Protein AF-A0A9Q9BE31-F1 (afdb_monomer_lite)

Radius of gyration: 21.06 Å; chains: 1; bounding box: 33×19×57 Å

Structure (mmCIF, N/CA/C/O backbone):
data_AF-A0A9Q9BE31-F1
#
_entry.id   AF-A0A9Q9BE31-F1
#
loop_
_atom_site.group_PDB
_atom_site.id
_atom_site.type_symbol
_atom_site.label_atom_id
_atom_site.label_alt_id
_atom_site.label_comp_id
_atom_site.label_asym_id
_atom_site.label_entity_id
_atom_site.label_seq_id
_atom_site.pdbx_PDB_ins_code
_atom_site.Cartn_x
_atom_site.Cartn_y
_atom_site.Cartn_z
_atom_site.occupancy
_atom_site.B_iso_or_equiv
_atom_site.auth_seq_id
_atom_site.auth_comp_id
_atom_site.auth_asym_id
_atom_site.auth_atom_id
_atom_site.pdbx_PDB_model_num
ATOM 1 N N . MET A 1 1 ? 8.847 -8.432 -17.486 1.00 70.12 1 MET A N 1
ATOM 2 C CA . MET A 1 1 ? 8.718 -7.454 -16.386 1.00 70.12 1 MET A CA 1
ATOM 3 C C . MET A 1 1 ? 8.946 -6.079 -16.994 1.00 70.12 1 MET A C 1
ATOM 5 O O . MET A 1 1 ? 9.921 -5.936 -17.718 1.00 70.12 1 MET A O 1
ATOM 9 N N . PHE A 1 2 ? 8.015 -5.140 -16.818 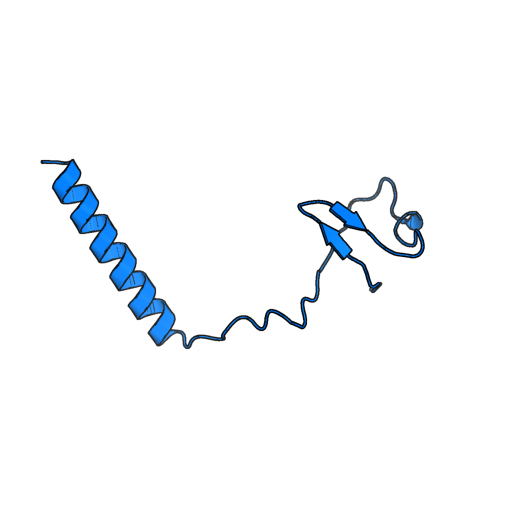1.00 79.38 2 PHE A N 1
ATOM 10 C CA . PHE A 1 2 ? 8.079 -3.784 -17.380 1.00 79.38 2 PHE A CA 1
ATOM 11 C C . PHE A 1 2 ? 8.069 -2.781 -16.224 1.00 79.38 2 PHE A C 1
ATOM 13 O O . PHE A 1 2 ? 7.315 -2.981 -15.274 1.00 79.38 2 PHE A O 1
ATOM 20 N N . ALA A 1 3 ? 8.898 -1.741 -16.303 1.00 80.50 3 ALA A N 1
ATOM 21 C CA . ALA A 1 3 ? 9.001 -0.696 -15.291 1.00 80.50 3 ALA A CA 1
ATOM 22 C C . ALA A 1 3 ? 8.928 0.676 -15.964 1.00 80.50 3 ALA A C 1
ATOM 24 O O . ALA A 1 3 ? 9.482 0.879 -17.044 1.00 80.50 3 ALA A O 1
ATOM 25 N N . THR A 1 4 ? 8.225 1.608 -15.330 1.00 84.56 4 THR A N 1
ATOM 26 C CA . THR A 1 4 ? 8.085 2.988 -15.792 1.00 84.56 4 THR A CA 1
ATOM 27 C C . THR A 1 4 ? 7.899 3.905 -14.591 1.00 84.56 4 THR A C 1
ATOM 29 O O . THR A 1 4 ? 7.502 3.446 -13.520 1.00 84.56 4 THR A O 1
ATOM 32 N N . THR A 1 5 ? 8.211 5.185 -14.763 1.00 82.25 5 THR A N 1
ATOM 33 C CA . THR A 1 5 ? 8.084 6.204 -13.724 1.00 82.25 5 THR A CA 1
ATOM 34 C C . THR A 1 5 ? 6.843 7.052 -13.972 1.00 82.25 5 THR A C 1
ATOM 36 O O . THR A 1 5 ? 6.470 7.348 -15.109 1.00 82.25 5 THR A O 1
ATOM 39 N N . GLY A 1 6 ? 6.173 7.435 -12.893 1.00 81.62 6 GLY A N 1
ATOM 40 C CA . GLY A 1 6 ? 4.912 8.156 -12.955 1.00 81.62 6 GLY A CA 1
ATOM 41 C C . GLY A 1 6 ? 4.553 8.786 -11.618 1.00 81.62 6 GLY A C 1
ATOM 42 O O . GLY A 1 6 ? 5.266 8.625 -10.632 1.00 81.62 6 GLY A O 1
ATOM 43 N N . ILE A 1 7 ? 3.444 9.512 -11.607 1.00 82.62 7 ILE A N 1
ATOM 44 C CA . ILE A 1 7 ? 2.868 10.152 -10.428 1.00 82.62 7 ILE A CA 1
ATOM 45 C C . ILE A 1 7 ? 1.625 9.365 -10.030 1.00 82.62 7 ILE A C 1
ATOM 47 O O . ILE A 1 7 ? 0.797 9.035 -10.878 1.00 82.62 7 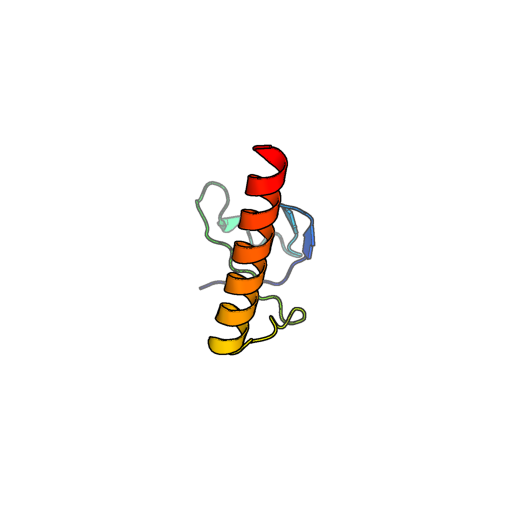ILE A O 1
ATOM 51 N N . ILE A 1 8 ? 1.473 9.088 -8.741 1.00 82.94 8 ILE A N 1
ATOM 52 C CA . ILE A 1 8 ? 0.252 8.498 -8.192 1.00 82.94 8 ILE A CA 1
ATOM 53 C C . ILE A 1 8 ? -0.530 9.608 -7.506 1.00 82.94 8 ILE A C 1
ATOM 55 O O . ILE A 1 8 ? 0.017 10.338 -6.682 1.00 82.94 8 ILE A O 1
ATOM 59 N N . GLN A 1 9 ? -1.805 9.733 -7.851 1.00 82.38 9 GLN A N 1
ATOM 60 C CA . GLN A 1 9 ? -2.730 10.661 -7.219 1.00 82.38 9 GLN A CA 1
ATOM 61 C C . GLN A 1 9 ? -4.006 9.898 -6.873 1.00 82.38 9 GLN A C 1
ATOM 63 O O . GLN A 1 9 ? -4.714 9.424 -7.762 1.00 82.38 9 GLN A O 1
ATOM 68 N N . ASP A 1 10 ? -4.271 9.761 -5.576 1.00 83.56 10 ASP A N 1
ATOM 69 C CA . ASP A 1 10 ? -5.354 8.945 -5.026 1.00 83.56 10 ASP A CA 1
ATOM 70 C C . ASP A 1 10 ? -5.295 7.494 -5.541 1.00 83.56 10 ASP A C 1
ATOM 72 O O . ASP A 1 10 ? -4.402 6.728 -5.186 1.00 83.56 10 ASP A O 1
ATOM 76 N N . ASN A 1 11 ? -6.237 7.111 -6.402 1.00 80.94 11 ASN A N 1
ATOM 77 C CA . ASN A 1 11 ? -6.329 5.796 -7.035 1.00 80.94 11 ASN A CA 1
ATOM 78 C C . ASN A 1 11 ? -5.919 5.812 -8.519 1.00 80.94 11 ASN A C 1
ATOM 80 O O . ASN A 1 11 ? -6.156 4.837 -9.234 1.00 80.94 11 ASN A O 1
ATOM 84 N N . THR A 1 12 ? -5.343 6.919 -8.991 1.00 81.44 12 THR A N 1
ATOM 85 C CA . THR A 1 12 ? -4.980 7.140 -10.393 1.00 81.44 12 THR A CA 1
ATOM 86 C C . THR A 1 12 ? -3.463 7.162 -10.560 1.00 81.44 12 THR A C 1
ATOM 88 O O . THR A 1 12 ? -2.750 7.816 -9.802 1.00 81.44 12 THR A O 1
ATOM 91 N N . VAL A 1 13 ? -2.964 6.458 -11.580 1.00 81.44 13 VAL A N 1
ATOM 92 C CA . VAL A 1 13 ? -1.537 6.415 -11.933 1.00 81.44 13 VAL A CA 1
ATOM 93 C C . VAL A 1 13 ? -1.320 7.185 -13.237 1.00 81.44 13 VAL A C 1
ATOM 95 O O . VAL A 1 13 ? -1.799 6.772 -14.291 1.00 81.44 13 VAL A O 1
ATOM 98 N N . TYR A 1 14 ? -0.585 8.294 -13.170 1.00 81.88 14 TYR A N 1
ATOM 99 C CA . TYR A 1 14 ? -0.199 9.126 -14.309 1.00 81.88 14 TYR A CA 1
ATOM 100 C C . TYR A 1 14 ? 1.218 8.781 -14.758 1.00 81.88 14 TYR A C 1
ATOM 102 O O . TYR A 1 14 ? 2.156 8.870 -13.974 1.00 81.88 14 TYR A O 1
ATOM 110 N N . ILE A 1 15 ? 1.408 8.423 -16.026 1.00 82.12 15 ILE A N 1
ATOM 111 C CA . ILE A 1 15 ? 2.725 8.074 -16.580 1.00 82.12 15 ILE A CA 1
ATOM 112 C C . ILE A 1 15 ? 2.989 8.936 -17.807 1.00 82.12 15 ILE A C 1
ATOM 114 O O . ILE A 1 15 ? 2.073 9.221 -18.577 1.00 82.12 15 ILE A O 1
ATOM 118 N N . LYS A 1 16 ? 4.242 9.365 -17.983 1.00 68.19 16 LYS A N 1
ATOM 119 C CA . LYS A 1 16 ? 4.576 10.463 -18.898 1.00 68.19 16 LYS A CA 1
ATOM 120 C C . LYS A 1 16 ? 4.440 10.132 -20.394 1.00 68.19 16 LYS A C 1
ATOM 122 O O . LYS A 1 16 ? 4.338 11.061 -21.181 1.00 68.19 16 LYS A O 1
ATOM 127 N N . ASP A 1 17 ? 4.330 8.861 -20.788 1.00 74.06 17 ASP A N 1
ATOM 128 C CA . ASP A 1 17 ? 4.494 8.461 -22.199 1.00 74.06 17 ASP A CA 1
ATOM 129 C C . ASP A 1 17 ? 3.435 7.474 -22.731 1.00 74.06 17 ASP A C 1
ATOM 131 O O . ASP A 1 17 ? 3.709 6.714 -23.657 1.00 74.06 17 ASP A O 1
ATOM 135 N N . CYS A 1 18 ? 2.232 7.428 -22.140 1.00 72.75 18 CYS A N 1
ATOM 136 C CA . CYS A 1 18 ? 1.137 6.516 -22.543 1.00 72.75 18 CYS A CA 1
ATOM 137 C C . CYS A 1 18 ? 1.550 5.030 -22.670 1.00 72.75 18 CYS A C 1
ATOM 139 O O . CYS A 1 18 ? 0.858 4.217 -23.274 1.00 72.75 18 CYS A O 1
ATOM 141 N N . VAL A 1 19 ? 2.667 4.629 -22.057 1.00 79.56 19 VAL A N 1
ATOM 142 C CA . VAL A 1 19 ? 3.238 3.274 -22.159 1.00 79.56 19 VAL A CA 1
ATOM 143 C C . VAL A 1 19 ? 2.341 2.186 -21.572 1.00 79.56 19 VAL A C 1
ATOM 145 O O . VAL A 1 19 ? 2.593 1.000 -21.793 1.00 79.56 19 VAL A O 1
ATOM 148 N N . LEU A 1 20 ? 1.301 2.567 -20.824 1.00 80.88 20 LEU A N 1
ATOM 149 C CA . LEU A 1 20 ? 0.278 1.639 -20.357 1.00 80.88 20 LEU A CA 1
ATOM 150 C C . LEU A 1 20 ? -0.786 1.313 -21.410 1.00 80.88 20 LEU A C 1
ATOM 152 O O . LEU A 1 20 ? -1.484 0.316 -21.236 1.00 80.88 20 LEU A O 1
ATOM 156 N N . ASP A 1 21 ? -0.870 2.057 -22.517 1.00 85.94 21 ASP A N 1
ATOM 157 C CA . ASP A 1 21 ? -1.887 1.839 -23.553 1.00 85.94 21 ASP A CA 1
ATOM 158 C C . ASP A 1 21 ? -1.808 0.443 -24.170 1.00 85.94 21 ASP A C 1
ATOM 160 O O . ASP A 1 21 ? -2.827 -0.158 -24.515 1.00 85.94 21 ASP A O 1
ATOM 164 N N . GLN A 1 22 ? -0.604 -0.129 -24.231 1.00 85.25 22 GLN A N 1
ATOM 165 C CA . GLN A 1 22 ? -0.389 -1.507 -24.682 1.00 85.25 22 GLN A CA 1
ATOM 166 C C . GLN A 1 22 ? -1.088 -2.562 -23.796 1.00 85.25 22 GLN A C 1
ATOM 168 O O . GLN A 1 22 ? -1.233 -3.716 -24.205 1.00 85.25 22 GLN A O 1
ATOM 173 N N . TYR A 1 23 ? -1.528 -2.184 -22.591 1.00 86.00 23 TYR A N 1
ATOM 174 C CA . TYR A 1 23 ? -2.246 -3.038 -21.645 1.00 86.00 23 TYR A CA 1
ATOM 175 C C . TYR A 1 23 ? -3.743 -2.708 -21.534 1.00 86.00 23 TYR A C 1
ATOM 177 O O . TYR A 1 23 ? -4.437 -3.342 -20.737 1.00 86.00 23 TYR A O 1
ATOM 185 N N . ASN A 1 24 ? -4.271 -1.776 -22.335 1.00 85.44 24 ASN A N 1
ATOM 186 C CA . ASN A 1 24 ? -5.695 -1.438 -22.322 1.00 85.44 24 ASN A CA 1
ATOM 187 C C . ASN A 1 24 ? -6.571 -2.685 -22.548 1.00 85.44 24 ASN A C 1
ATOM 189 O O . ASN A 1 24 ? -6.312 -3.514 -23.422 1.00 85.44 24 ASN A O 1
ATOM 193 N N . GLY A 1 25 ? -7.602 -2.846 -21.710 1.00 86.88 25 GLY A N 1
ATOM 194 C CA . GLY A 1 25 ? -8.487 -4.017 -21.721 1.00 86.88 25 GLY A CA 1
ATOM 195 C C . GLY A 1 25 ? -7.899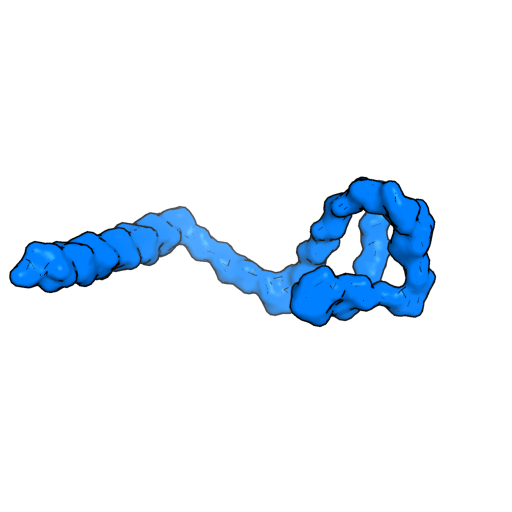 -5.290 -21.094 1.00 86.88 25 GLY A C 1
ATOM 196 O O . GLY A 1 25 ? -8.563 -6.327 -21.097 1.00 86.88 25 GLY A O 1
ATOM 197 N N . ARG A 1 26 ? -6.681 -5.243 -20.535 1.00 87.12 26 ARG A N 1
ATOM 198 C CA . ARG A 1 26 ? -6.044 -6.374 -19.842 1.00 87.12 26 ARG A CA 1
ATOM 199 C C . ARG A 1 26 ? -6.029 -6.154 -18.331 1.00 87.12 26 ARG A C 1
ATOM 201 O O . ARG A 1 26 ? -5.870 -5.037 -17.851 1.00 87.12 26 ARG A O 1
ATOM 208 N N . LYS A 1 27 ? -6.148 -7.243 -17.565 1.00 87.75 27 LYS A N 1
ATOM 209 C CA . LYS A 1 27 ? -5.880 -7.215 -16.120 1.00 87.75 27 LYS A CA 1
ATOM 210 C C . LYS A 1 27 ? -4.371 -7.135 -15.902 1.00 87.75 27 LYS A C 1
ATOM 212 O O . LYS A 1 27 ? -3.639 -7.978 -16.416 1.00 87.75 27 LYS A O 1
ATOM 217 N N . VAL A 1 28 ? -3.927 -6.151 -15.129 1.00 82.81 28 VAL A N 1
ATOM 218 C CA . VAL A 1 28 ? -2.517 -5.942 -14.784 1.00 82.81 28 VAL A CA 1
ATOM 219 C C . VAL A 1 28 ? -2.352 -5.806 -13.274 1.00 82.81 28 VAL A C 1
ATOM 221 O O . VAL A 1 28 ? -3.271 -5.371 -12.583 1.00 82.81 28 VAL A O 1
ATOM 224 N N . ILE A 1 29 ? -1.180 -6.190 -12.771 1.00 84.50 29 ILE A N 1
ATOM 225 C CA . ILE A 1 29 ? -0.740 -5.908 -11.402 1.00 84.50 29 ILE A CA 1
ATOM 226 C C . ILE A 1 2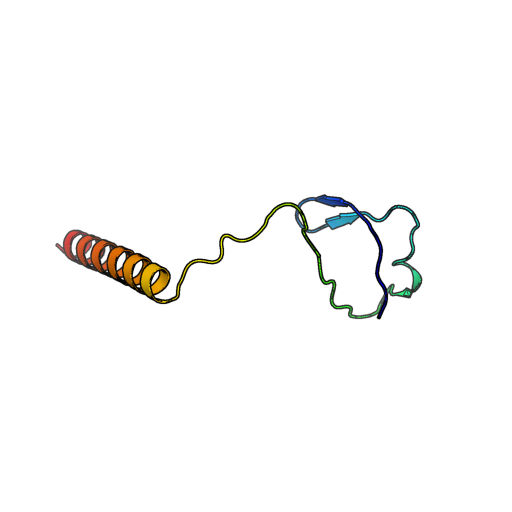9 ? 0.278 -4.776 -11.507 1.00 84.50 29 ILE A C 1
ATOM 228 O O . ILE A 1 29 ? 1.259 -4.907 -12.239 1.00 84.50 29 ILE A O 1
ATOM 232 N N . ILE A 1 30 ? 0.029 -3.671 -10.807 1.00 81.81 30 ILE A N 1
ATOM 233 C CA . ILE A 1 30 ? 0.937 -2.523 -10.755 1.00 81.81 30 ILE A CA 1
ATOM 234 C C . ILE A 1 30 ? 1.664 -2.582 -9.415 1.00 81.81 30 ILE A C 1
ATOM 236 O O . ILE A 1 30 ? 1.033 -2.547 -8.361 1.00 81.81 30 ILE A O 1
ATOM 240 N N . THR A 1 31 ? 2.988 -2.691 -9.464 1.00 81.19 31 THR A N 1
ATOM 241 C CA . THR A 1 31 ? 3.849 -2.615 -8.283 1.00 81.19 31 THR A CA 1
ATOM 242 C C . THR A 1 31 ? 4.482 -1.237 -8.249 1.00 81.19 31 THR A C 1
ATOM 244 O O . THR A 1 31 ? 5.146 -0.836 -9.202 1.00 81.19 31 THR A O 1
ATOM 247 N N . ILE A 1 32 ? 4.252 -0.519 -7.157 1.00 78.38 32 ILE A N 1
ATOM 248 C CA . ILE A 1 32 ? 4.797 0.814 -6.928 1.00 78.38 32 ILE A CA 1
ATOM 249 C C . ILE A 1 32 ? 6.024 0.647 -6.040 1.00 78.38 32 ILE A C 1
ATOM 251 O O . ILE A 1 32 ? 5.932 0.052 -4.967 1.00 78.38 32 ILE A O 1
ATOM 255 N N . LEU A 1 33 ? 7.164 1.138 -6.517 1.00 74.00 33 LEU A N 1
ATOM 256 C CA . LEU A 1 33 ? 8.395 1.222 -5.742 1.00 74.00 33 LEU A CA 1
ATOM 257 C C . LEU A 1 33 ? 8.480 2.655 -5.220 1.00 74.00 33 LEU A C 1
ATOM 259 O O . LEU A 1 33 ? 8.822 3.565 -5.968 1.00 74.00 33 LEU A O 1
ATOM 263 N N . ASP A 1 34 ? 8.058 2.853 -3.975 1.00 68.81 34 ASP A N 1
ATOM 264 C CA . ASP A 1 34 ? 8.261 4.109 -3.258 1.00 68.81 34 ASP A CA 1
ATOM 265 C C . ASP A 1 34 ? 9.650 4.044 -2.612 1.00 68.81 34 ASP A C 1
ATOM 267 O O . ASP A 1 34 ? 9.880 3.234 -1.712 1.00 68.81 34 ASP A O 1
ATOM 271 N N . GLU A 1 35 ? 10.595 4.8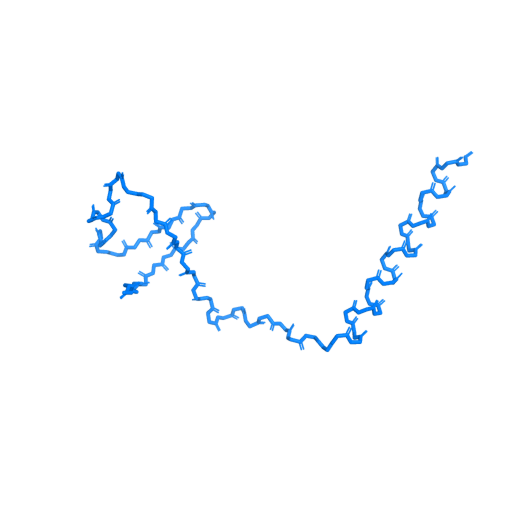15 -3.150 1.00 61.78 35 GLU A N 1
ATOM 272 C CA . GLU A 1 35 ? 11.968 4.883 -2.635 1.00 61.78 35 GLU A CA 1
ATOM 273 C C . GLU A 1 35 ? 12.093 5.855 -1.445 1.00 61.78 35 GLU A C 1
ATOM 275 O O . GLU A 1 35 ? 13.061 5.754 -0.692 1.00 61.78 35 GLU A O 1
ATOM 280 N N . ASP A 1 36 ? 11.109 6.740 -1.227 1.00 60.62 36 ASP A N 1
ATOM 281 C CA . ASP A 1 36 ? 11.186 7.827 -0.239 1.00 60.62 36 ASP A CA 1
ATOM 282 C C . ASP A 1 36 ? 10.415 7.533 1.060 1.00 60.62 36 ASP A C 1
ATOM 284 O O . ASP A 1 36 ? 10.784 8.045 2.118 1.00 60.62 36 ASP A O 1
ATOM 288 N N . ASN A 1 37 ? 9.408 6.653 1.042 1.00 56.59 37 ASN A N 1
ATOM 289 C CA . ASN A 1 37 ? 8.824 6.099 2.270 1.00 56.59 37 ASN A CA 1
ATOM 290 C C . ASN A 1 37 ? 9.453 4.749 2.602 1.00 56.59 37 ASN A C 1
ATOM 292 O O . ASN A 1 37 ? 8.855 3.681 2.448 1.00 56.59 37 ASN A O 1
ATOM 296 N N . CYS A 1 38 ? 10.686 4.815 3.094 1.00 51.94 38 CYS A N 1
ATOM 297 C CA . CYS A 1 38 ? 11.323 3.700 3.771 1.00 51.94 38 CYS A CA 1
ATOM 298 C C . CYS A 1 38 ? 10.426 3.310 4.957 1.00 51.94 38 CYS A C 1
ATOM 300 O O . CYS A 1 38 ? 10.366 4.024 5.956 1.00 51.94 38 CYS A O 1
ATOM 302 N N . TYR A 1 39 ? 9.656 2.226 4.832 1.00 59.66 39 TYR A N 1
ATOM 303 C CA . TYR A 1 39 ? 8.947 1.665 5.975 1.00 59.66 39 TYR A CA 1
ATOM 304 C C . TYR A 1 39 ? 9.977 1.410 7.073 1.00 59.66 39 TYR A C 1
ATOM 306 O O . TYR A 1 39 ? 10.914 0.630 6.871 1.00 59.66 39 TYR A O 1
ATOM 314 N N . ASP A 1 40 ? 9.802 2.054 8.226 1.00 63.28 40 ASP A N 1
ATOM 315 C CA . ASP A 1 40 ? 10.639 1.767 9.380 1.00 63.28 40 ASP A CA 1
ATOM 316 C C . ASP A 1 40 ? 10.496 0.283 9.700 1.00 63.28 40 ASP A C 1
ATOM 318 O O . ASP A 1 40 ? 9.415 -0.229 10.012 1.00 63.28 40 ASP A O 1
ATOM 322 N N . THR A 1 41 ? 11.603 -0.440 9.559 1.00 70.94 41 THR A N 1
ATOM 323 C CA . THR A 1 41 ? 11.615 -1.868 9.834 1.00 70.94 41 THR A CA 1
ATOM 324 C C . THR A 1 41 ? 11.693 -2.031 11.341 1.00 70.94 41 THR A C 1
ATOM 326 O O . THR A 1 41 ? 12.765 -1.919 11.935 1.00 70.94 41 THR A O 1
ATOM 329 N N . ILE A 1 42 ? 10.549 -2.261 11.981 1.00 78.25 42 ILE A N 1
ATOM 330 C CA . ILE A 1 42 ? 10.522 -2.521 13.418 1.00 78.25 42 ILE A CA 1
ATOM 331 C C . ILE A 1 42 ? 10.812 -4.007 13.688 1.00 78.25 42 ILE A C 1
ATOM 333 O O . ILE A 1 42 ? 10.295 -4.879 12.984 1.00 78.25 42 ILE A O 1
ATOM 337 N N . PRO A 1 43 ? 11.630 -4.343 14.699 1.00 88.06 43 PRO A N 1
ATOM 338 C CA . PRO A 1 43 ? 11.805 -5.719 15.143 1.00 88.06 43 PRO A CA 1
ATOM 339 C C . PRO A 1 43 ? 10.471 -6.361 15.541 1.00 88.06 43 PRO A C 1
ATOM 341 O O . PRO A 1 43 ? 9.620 -5.710 16.148 1.00 88.06 43 PRO A O 1
ATOM 344 N N . ASN A 1 44 ? 10.332 -7.671 15.313 1.00 86.75 44 ASN A N 1
ATOM 345 C CA . ASN A 1 44 ? 9.131 -8.433 15.690 1.00 86.75 44 ASN A CA 1
ATOM 346 C C . ASN A 1 44 ? 8.725 -8.234 17.156 1.00 86.75 44 ASN A C 1
ATOM 348 O O . ASN A 1 44 ? 7.542 -8.188 17.465 1.00 86.75 44 ASN A O 1
ATOM 352 N N . GLN A 1 45 ? 9.700 -8.094 18.057 1.00 91.44 45 GLN A N 1
ATOM 353 C CA . GLN A 1 45 ? 9.428 -7.831 19.466 1.00 91.44 45 GLN A CA 1
ATOM 354 C C . GLN A 1 45 ? 8.700 -6.494 19.669 1.00 91.44 45 GLN A C 1
ATOM 356 O O . GLN A 1 45 ? 7.706 -6.447 20.387 1.00 91.44 45 GLN A O 1
ATOM 361 N N . GLN A 1 46 ? 9.153 -5.430 19.001 1.00 89.44 46 GLN A N 1
ATOM 362 C CA . GLN A 1 46 ? 8.506 -4.119 19.087 1.00 89.44 46 GLN A CA 1
ATOM 363 C C . GLN A 1 46 ? 7.090 -4.164 18.504 1.00 89.44 46 GLN A C 1
ATOM 365 O O . GLN A 1 46 ? 6.170 -3.591 19.081 1.00 89.44 46 GLN A O 1
ATOM 370 N N . LEU A 1 47 ? 6.888 -4.893 17.401 1.00 87.69 47 LEU A N 1
ATOM 371 C CA . LEU A 1 47 ? 5.557 -5.105 16.826 1.00 87.69 47 LEU A CA 1
ATOM 372 C C . LEU A 1 47 ? 4.613 -5.808 17.817 1.00 87.69 47 LEU A C 1
ATOM 374 O O . LEU A 1 47 ? 3.468 -5.379 17.974 1.00 87.69 47 LEU A O 1
ATOM 378 N N . SER A 1 48 ? 5.091 -6.849 18.506 1.00 91.62 48 SER A N 1
ATOM 379 C CA . SER A 1 48 ? 4.312 -7.558 19.528 1.00 91.62 48 SER A CA 1
ATOM 380 C C . SER A 1 48 ? 3.927 -6.644 20.692 1.00 91.62 48 SER A C 1
ATOM 382 O O . SER A 1 48 ? 2.761 -6.599 21.069 1.00 91.62 48 SER A O 1
ATOM 384 N N . GLU A 1 49 ? 4.869 -5.853 21.211 1.00 94.56 49 GLU A N 1
ATOM 385 C CA . GLU A 1 49 ? 4.613 -4.912 22.312 1.00 94.56 49 GLU A CA 1
ATOM 386 C C . GLU A 1 49 ? 3.573 -3.841 21.929 1.00 94.56 49 GLU A C 1
ATOM 388 O O . GLU A 1 49 ? 2.669 -3.525 22.712 1.00 94.56 49 GLU A O 1
ATOM 393 N N . ILE A 1 50 ? 3.659 -3.309 20.704 1.00 92.81 50 ILE A N 1
ATOM 394 C CA . ILE A 1 50 ? 2.681 -2.353 20.167 1.00 92.81 50 ILE A CA 1
ATOM 395 C C . ILE A 1 50 ? 1.301 -3.012 20.046 1.00 92.81 50 ILE A C 1
ATOM 397 O O . ILE A 1 50 ? 0.302 -2.433 20.482 1.00 92.81 50 ILE A O 1
ATOM 401 N N . SER A 1 51 ? 1.242 -4.227 19.493 1.00 91.25 51 SER A N 1
ATOM 402 C CA . SER A 1 51 ? 0.003 -4.992 19.331 1.00 91.25 51 SER A CA 1
ATOM 403 C C . SER A 1 51 ? -0.682 -5.255 20.675 1.00 91.25 51 SER A C 1
ATOM 405 O O . SER A 1 51 ? -1.857 -4.919 20.845 1.00 91.25 51 SER A O 1
ATOM 407 N N . ASP A 1 52 ? 0.051 -5.772 21.662 1.00 96.31 52 ASP A N 1
ATOM 408 C CA . ASP A 1 52 ? -0.483 -6.093 22.991 1.00 96.31 52 ASP A CA 1
ATOM 409 C C . ASP A 1 52 ? -1.017 -4.847 23.712 1.00 96.31 52 ASP A C 1
ATOM 411 O O . ASP A 1 52 ? -2.075 -4.881 24.355 1.00 96.31 52 ASP A O 1
ATOM 415 N N . SER A 1 53 ? -0.329 -3.712 23.558 1.00 95.88 53 SER A N 1
ATOM 416 C CA . SER A 1 53 ? -0.757 -2.419 24.099 1.00 95.88 53 SER A CA 1
ATOM 417 C C . SER A 1 53 ? -2.088 -1.955 23.501 1.00 95.88 53 SER A C 1
ATOM 419 O O . SER A 1 53 ? -2.992 -1.535 24.234 1.00 95.88 53 SER A O 1
ATOM 421 N N . ILE A 1 54 ? -2.249 -2.068 22.178 1.00 95.38 54 ILE A N 1
ATOM 422 C CA . ILE A 1 54 ? -3.486 -1.700 21.474 1.00 95.38 54 ILE A CA 1
ATOM 423 C C . ILE A 1 54 ? -4.635 -2.625 21.884 1.00 95.38 54 ILE A C 1
ATOM 425 O O . ILE A 1 54 ? -5.718 -2.142 22.223 1.00 95.38 54 ILE A O 1
ATOM 429 N N . ILE A 1 55 ? -4.397 -3.939 21.914 1.00 95.50 55 ILE A N 1
ATOM 430 C CA . ILE A 1 55 ? -5.394 -4.934 22.332 1.00 95.50 55 ILE A CA 1
ATOM 431 C C . ILE A 1 55 ? -5.869 -4.637 23.757 1.00 95.50 55 ILE A C 1
ATOM 433 O O . ILE A 1 55 ? -7.073 -4.553 24.001 1.00 95.50 55 ILE A O 1
ATOM 437 N N . THR A 1 56 ? -4.941 -4.392 24.685 1.00 96.00 56 THR A N 1
ATOM 438 C CA . THR A 1 56 ? -5.262 -4.086 26.087 1.00 96.00 56 THR A CA 1
ATOM 439 C C . THR A 1 56 ? -6.097 -2.812 26.218 1.00 96.00 56 THR A C 1
ATOM 441 O O . THR A 1 56 ? -7.077 -2.789 26.967 1.00 96.00 56 THR A O 1
ATOM 444 N N . LYS A 1 57 ? -5.736 -1.743 25.494 1.00 95.19 57 LYS A N 1
ATOM 445 C CA . LYS A 1 57 ? -6.508 -0.489 25.487 1.00 95.19 57 LYS A CA 1
ATOM 446 C C . LYS A 1 57 ? -7.924 -0.707 24.965 1.00 95.19 57 LYS A C 1
ATOM 448 O O . LYS A 1 57 ? -8.875 -0.260 25.601 1.00 95.19 57 LYS A O 1
ATOM 453 N N . ASN A 1 58 ? -8.063 -1.434 23.861 1.00 93.62 58 ASN A N 1
ATOM 454 C CA . ASN A 1 58 ? -9.365 -1.722 23.270 1.00 93.62 58 ASN A CA 1
ATOM 455 C C . ASN A 1 58 ? -10.223 -2.581 24.200 1.00 93.62 58 ASN A C 1
ATOM 457 O O . ASN A 1 58 ? -11.390 -2.268 24.405 1.00 93.62 58 ASN A O 1
ATOM 461 N N . MET A 1 59 ? -9.650 -3.613 24.826 1.00 95.06 59 MET A N 1
ATOM 462 C CA . MET A 1 59 ? -10.368 -4.430 25.808 1.00 95.06 59 MET A CA 1
ATOM 463 C C . MET A 1 59 ? -10.917 -3.591 26.964 1.00 95.06 59 MET A C 1
ATOM 465 O O . MET A 1 59 ? -12.078 -3.759 27.328 1.00 95.06 59 MET A O 1
ATOM 469 N N . LYS A 1 60 ? -10.118 -2.665 27.513 1.00 94.44 60 LYS A N 1
ATOM 470 C CA . LYS A 1 60 ? -10.580 -1.753 28.571 1.00 94.44 60 LYS A CA 1
ATOM 471 C C . LYS A 1 60 ? -11.702 -0.839 28.086 1.00 94.44 60 LYS A C 1
ATOM 473 O O . LYS A 1 60 ? -12.727 -0.748 28.751 1.00 94.44 60 LYS A O 1
ATOM 478 N N . ALA A 1 61 ? -11.545 -0.233 26.911 1.00 93.44 61 ALA A N 1
ATOM 479 C CA . ALA A 1 61 ? -12.575 0.623 26.328 1.00 93.44 61 ALA A CA 1
ATOM 480 C C . ALA A 1 61 ? -13.901 -0.134 26.126 1.00 93.44 61 ALA A C 1
ATOM 482 O O . ALA A 1 61 ? -14.965 0.377 26.461 1.00 93.44 61 ALA A O 1
ATOM 483 N N . TYR A 1 62 ? -13.854 -1.384 25.653 1.00 93.62 62 TYR A N 1
ATOM 484 C CA . TYR A 1 62 ? -15.053 -2.215 25.517 1.00 93.62 62 TYR A CA 1
ATOM 485 C C . TYR A 1 62 ? -15.688 -2.582 26.864 1.00 93.62 62 TYR A C 1
ATOM 487 O O . TYR A 1 62 ? -16.911 -2.612 26.962 1.00 93.62 62 TYR A O 1
ATOM 495 N N . GLN A 1 63 ? -14.8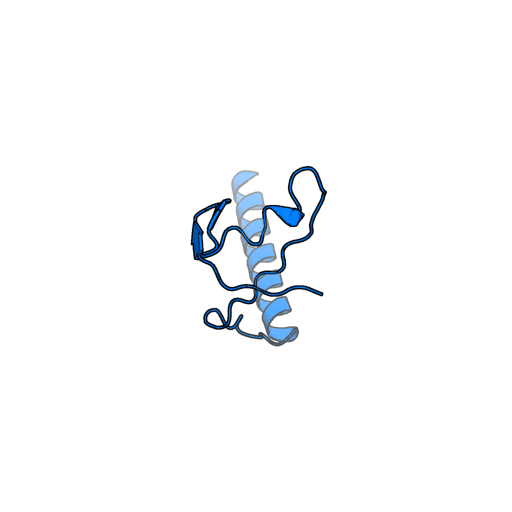90 -2.839 27.904 1.00 90.62 63 GLN A N 1
ATOM 496 C CA . GLN A 1 63 ? -15.407 -3.083 29.256 1.00 90.62 63 GLN A CA 1
ATOM 497 C C . GLN A 1 63 ? -16.101 -1.850 29.843 1.00 90.62 63 GLN A C 1
ATOM 499 O O . GLN A 1 63 ? -17.118 -1.990 30.517 1.00 90.62 63 GLN A O 1
ATOM 504 N N . GLU A 1 64 ? -15.570 -0.654 29.585 1.00 89.69 64 GLU A N 1
ATOM 505 C CA . GLU A 1 64 ? -16.175 0.610 30.013 1.00 89.69 64 GLU A CA 1
ATOM 506 C C . GLU A 1 64 ? -17.478 0.910 29.264 1.00 89.69 64 GLU A C 1
ATOM 508 O O . GLU A 1 64 ? -18.430 1.373 29.881 1.00 89.69 64 GLU A O 1
ATOM 513 N N . LEU A 1 65 ? -17.551 0.600 27.965 1.00 86.06 65 LEU A N 1
ATOM 514 C CA . LEU A 1 65 ? -18.770 0.749 27.158 1.00 86.06 65 LEU A CA 1
ATOM 515 C C . LEU A 1 65 ? -19.865 -0.267 27.506 1.00 86.06 65 LEU A C 1
ATOM 517 O O . LEU A 1 65 ? -21.038 -0.021 27.239 1.00 86.06 65 LEU A O 1
ATOM 521 N N . ALA A 1 66 ? -19.488 -1.424 28.050 1.00 78.38 66 ALA A N 1
ATOM 522 C CA . ALA A 1 66 ? -20.420 -2.467 28.470 1.00 78.38 66 ALA A CA 1
ATOM 523 C C . ALA A 1 66 ? -20.993 -2.244 29.885 1.00 78.38 66 ALA A C 1
ATOM 525 O O . ALA A 1 66 ? -21.747 -3.093 30.368 1.00 78.38 66 ALA A O 1
ATOM 526 N N . LYS A 1 67 ? -20.616 -1.147 30.554 1.00 64.50 67 LYS A N 1
ATOM 527 C CA . LYS A 1 67 ? -21.065 -0.762 31.896 1.00 64.50 67 LYS A CA 1
ATOM 528 C C . LYS A 1 67 ? -22.120 0.338 31.830 1.00 64.50 67 LYS A C 1
ATOM 530 O O . LYS A 1 67 ? -23.046 0.275 32.669 1.00 64.50 67 LYS A O 1
#

Foldseek 3Di:
DDDFDFDDDDPDTGGDPCVCVVQPPHDDDDDDDDPPPPPPDDPPVVVVVVVVVVVVVVVVVVVVVVD

Secondary structure (DSSP, 8-state):
-----EEEETTEEEETT-TTGGGTTS--PPPP--SS-------HHHHHHHHHHHHHHHHHHHHHHT-

pLDDT: mean 82.38, std 10.44, range [51.94, 96.31]

Sequence (67 aa):
MFATTGIIQDNTVYIKDCVLDQYNGRKVIITILDEDNCYDTIPNQQLSEISDSIITKNMKAYQELAK